Protein AF-A0A355EY47-F1 (afdb_monomer_lite)

Radius of gyration: 25.89 Å; chains: 1; bounding box: 64×62×63 Å

Sequence (181 aa):
MPGSGTAASWQACGACAAAAPARSVPSTRRSRIIRGFIAPPCPDHGGTGGAFPAGPRGLDRTEAHPVHPLSHGQAALWFLTRRAPESAAYHLVAAARVRCPDGGTLDATALRRTFQQLAARHGELRATFEATPDGTPVKRLHARLDPEFLELDAADWSEEEIRARLAAQAGRPFDLERGPL

Secondary structure (DSSP, 8-state):
-------------------PPPPP-------------PPPPPPP----------------------EEEPPHHHHHHHHHHHH-TT--TT----------GGG----HHHHHHHHHHHHHH-GGGGEEEEE-TTS-EEEEE-S--PPP------TT--HHHHHHHHHHHHTSPP-TTT---

Foldseek 3Di:
DDDDDDDDDPDPDDDDDDDDDDDDDDDDDDDDDDDDDDDDDDDDDDDDDDDDPDDDDDPPPPVQQDKAADDPVRVVVVVVCVVPVLFLPPFDDDDDDDDDPGPDDDPLVVVQVVQQVVCQVDQVLQWAWDADPVRGIIIGGDNGDRADDDDDDCVVPDPVRVVVVSVVVSSGGAPRHPDND

Structure (mmCIF, N/CA/C/O backbone):
data_AF-A0A355EY47-F1
#
_entry.id   AF-A0A355EY47-F1
#
loop_
_atom_site.group_PDB
_atom_site.id
_atom_site.type_symbol
_atom_site.label_atom_id
_atom_site.label_alt_id
_atom_site.label_comp_id
_atom_site.label_asym_id
_atom_site.label_entity_id
_atom_site.label_seq_id
_atom_site.pdbx_PDB_ins_code
_atom_site.Cartn_x
_atom_site.Cartn_y
_atom_site.Cartn_z
_atom_site.occupancy
_atom_site.B_iso_or_equiv
_atom_site.auth_seq_id
_atom_site.auth_comp_id
_atom_site.auth_asym_id
_atom_site.auth_atom_id
_atom_site.pdbx_PDB_model_num
ATOM 1 N N . MET A 1 1 ? -30.085 43.426 -16.382 1.00 36.47 1 MET A N 1
ATOM 2 C CA . MET A 1 1 ? -29.457 44.033 -15.186 1.00 36.47 1 MET A CA 1
ATOM 3 C C . MET A 1 1 ? -30.026 43.322 -13.969 1.00 36.47 1 MET A C 1
ATOM 5 O O . MET A 1 1 ? -31.251 43.276 -13.923 1.00 36.47 1 MET A O 1
ATOM 9 N N . PRO A 1 2 ? -29.246 42.805 -13.000 1.00 42.00 2 PRO A N 1
ATOM 10 C CA . PRO A 1 2 ? -27.805 42.489 -12.916 1.00 42.00 2 PRO A CA 1
ATOM 11 C C . PRO A 1 2 ? -27.605 40.941 -12.887 1.00 42.00 2 PRO A C 1
ATOM 13 O O . PRO A 1 2 ? -28.574 40.211 -13.026 1.00 42.00 2 PRO A O 1
ATOM 16 N N . GLY A 1 3 ? -26.436 40.314 -12.769 1.00 30.06 3 GLY A N 1
ATOM 17 C CA . GLY A 1 3 ? -25.061 40.760 -12.602 1.00 30.06 3 GLY A CA 1
ATOM 18 C C . GLY A 1 3 ? -24.123 39.608 -12.995 1.00 30.06 3 GLY A C 1
ATOM 19 O O . GLY A 1 3 ? -24.380 38.442 -12.708 1.00 30.06 3 GLY A O 1
ATOM 20 N N . SER A 1 4 ? -23.063 39.958 -13.711 1.00 36.47 4 SER A N 1
ATOM 21 C CA . SER A 1 4 ? -21.966 39.100 -14.149 1.00 36.47 4 SER A CA 1
ATOM 22 C C . SER A 1 4 ? -21.080 38.695 -12.967 1.00 36.47 4 SER A C 1
ATOM 24 O O . SER A 1 4 ? -20.421 39.549 -12.376 1.00 36.47 4 SER A O 1
ATOM 26 N N . GLY A 1 5 ? -21.042 37.400 -12.647 1.00 30.69 5 GLY A N 1
ATOM 27 C CA . GLY A 1 5 ? -20.056 36.803 -11.746 1.00 30.69 5 GLY A CA 1
ATOM 28 C C . GLY A 1 5 ? -18.819 36.372 -12.530 1.00 30.69 5 GLY A C 1
ATOM 29 O O . GLY A 1 5 ? -18.882 35.471 -13.361 1.00 30.69 5 GLY A O 1
ATOM 30 N N . THR A 1 6 ? -17.706 37.053 -12.290 1.00 34.88 6 THR A N 1
ATOM 31 C CA . THR A 1 6 ? -16.375 36.781 -12.840 1.00 34.88 6 THR A CA 1
ATOM 32 C C . THR A 1 6 ? -15.901 35.366 -12.508 1.00 34.88 6 THR A C 1
ATOM 34 O O . THR A 1 6 ? -15.798 35.001 -11.337 1.00 34.88 6 THR A O 1
ATOM 37 N N . ALA A 1 7 ? -15.566 34.590 -13.540 1.00 32.69 7 ALA A N 1
ATOM 38 C CA . ALA A 1 7 ? -14.846 33.332 -13.409 1.00 32.69 7 ALA A CA 1
ATOM 39 C C . ALA A 1 7 ? -13.443 33.604 -12.847 1.00 32.69 7 ALA A C 1
ATOM 41 O O . ALA A 1 7 ? -12.655 34.339 -13.444 1.00 32.69 7 ALA A O 1
ATOM 42 N N . ALA A 1 8 ? -13.139 33.017 -11.691 1.00 31.84 8 ALA A N 1
ATOM 43 C CA . ALA A 1 8 ? -11.800 33.021 -11.127 1.00 31.84 8 ALA A CA 1
ATOM 44 C C . ALA A 1 8 ? -10.898 32.122 -11.985 1.00 31.84 8 ALA A C 1
ATOM 46 O O . ALA A 1 8 ? -10.925 30.895 -11.894 1.00 31.84 8 ALA A O 1
ATOM 47 N N . SER A 1 9 ? -10.118 32.760 -12.851 1.00 28.20 9 SER A N 1
ATOM 48 C CA . SER A 1 9 ? -8.987 32.173 -13.554 1.00 28.20 9 SER A CA 1
ATOM 49 C C . SER A 1 9 ? -7.913 31.775 -12.540 1.00 28.20 9 SER A C 1
ATOM 51 O O . SER A 1 9 ? -7.223 32.636 -11.996 1.00 28.20 9 SER A O 1
ATOM 53 N N . TRP A 1 10 ? -7.741 30.479 -12.290 1.00 28.56 10 TRP A N 1
ATOM 54 C CA . TRP A 1 10 ? -6.568 29.979 -11.574 1.00 28.56 10 TRP A CA 1
ATOM 55 C C . TRP A 1 10 ? -5.400 29.888 -12.555 1.00 28.56 10 TRP A C 1
ATOM 57 O O . TRP A 1 10 ? -5.175 28.875 -13.213 1.00 28.56 10 TRP A O 1
ATOM 67 N N . GLN A 1 11 ? -4.686 31.006 -12.686 1.00 30.36 11 GLN A N 1
ATOM 68 C CA . GLN A 1 11 ? -3.359 31.045 -13.281 1.00 30.36 11 GLN A CA 1
ATOM 69 C C . GLN A 1 11 ? -2.426 30.149 -12.463 1.00 30.36 11 GLN A C 1
ATOM 71 O O . GLN A 1 11 ? -2.261 30.329 -11.256 1.00 30.36 11 GLN A O 1
ATOM 76 N N . ALA A 1 12 ? -1.821 29.178 -13.145 1.00 31.92 12 ALA A N 1
ATOM 77 C CA . ALA A 1 12 ? -0.741 28.365 -12.619 1.00 31.92 12 ALA A CA 1
ATOM 78 C C . ALA A 1 12 ? 0.410 29.283 -12.186 1.00 31.92 12 ALA A C 1
ATOM 80 O O . ALA A 1 12 ? 1.050 29.933 -13.014 1.00 31.92 12 ALA A O 1
ATOM 81 N N . CYS A 1 13 ? 0.659 29.350 -10.879 1.00 27.25 13 CYS A N 1
ATOM 82 C CA . CYS A 1 13 ? 1.824 30.033 -10.345 1.00 27.25 13 CYS A CA 1
ATOM 83 C C . CYS A 1 13 ? 3.044 29.143 -10.604 1.00 27.25 13 CYS A C 1
ATOM 85 O O . CYS A 1 13 ? 3.208 28.086 -9.993 1.00 27.25 13 CYS A O 1
ATOM 87 N N . GLY A 1 14 ? 3.854 29.542 -11.583 1.00 35.09 14 GLY A N 1
ATOM 88 C CA . GLY A 1 14 ? 5.120 28.905 -11.899 1.00 35.09 14 GLY A CA 1
ATOM 89 C C . GLY A 1 14 ? 6.174 29.235 -10.850 1.00 35.09 14 GLY A C 1
ATOM 90 O O . GLY A 1 14 ? 6.449 30.403 -10.612 1.00 35.09 14 GLY A O 1
ATOM 91 N N . ALA A 1 15 ? 6.785 28.204 -10.270 1.00 30.52 15 ALA A N 1
ATOM 92 C CA . ALA A 1 15 ? 8.146 28.238 -9.737 1.00 30.52 15 ALA A CA 1
ATOM 93 C C . ALA A 1 15 ? 8.540 26.837 -9.254 1.00 30.52 15 ALA A C 1
ATOM 95 O O . ALA A 1 15 ? 8.252 26.471 -8.122 1.00 30.52 15 ALA A O 1
ATOM 96 N N . CYS A 1 16 ? 9.168 26.054 -10.134 1.00 27.55 16 CYS A N 1
ATOM 97 C CA . CYS A 1 16 ? 10.269 25.132 -9.809 1.00 27.55 16 CYS A CA 1
ATOM 98 C C . CYS A 1 16 ? 10.693 24.395 -11.087 1.00 27.55 16 CYS A C 1
ATOM 100 O O . CYS A 1 16 ? 10.487 23.196 -11.248 1.00 27.55 16 CYS A O 1
ATOM 102 N N . ALA A 1 17 ? 11.268 25.136 -12.033 1.00 30.53 17 ALA A N 1
ATOM 103 C CA . ALA A 1 17 ? 11.954 24.559 -13.182 1.00 30.53 17 ALA A CA 1
ATOM 104 C C . ALA A 1 17 ? 13.236 25.356 -13.438 1.00 30.53 17 ALA A C 1
ATOM 106 O O . ALA A 1 17 ? 13.240 26.348 -14.158 1.00 30.53 17 ALA A O 1
ATOM 107 N N . ALA A 1 18 ? 14.327 24.919 -12.816 1.00 28.92 18 ALA A N 1
ATOM 108 C CA . ALA A 1 18 ? 15.678 25.277 -13.223 1.00 28.92 18 ALA A CA 1
ATOM 109 C C . ALA A 1 18 ? 16.564 24.038 -13.047 1.00 28.92 18 ALA A C 1
ATOM 111 O O . ALA A 1 18 ? 17.120 23.796 -11.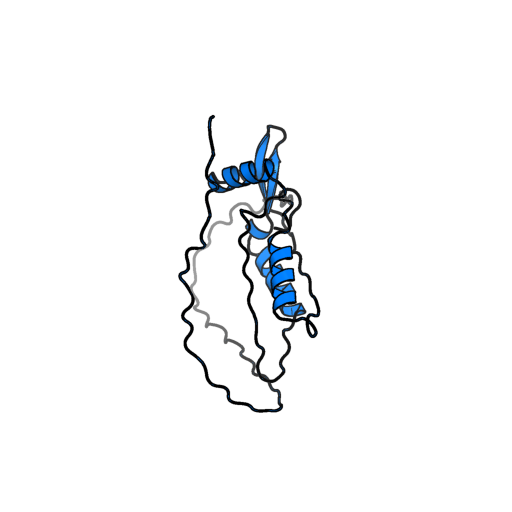979 1.00 28.92 18 ALA A O 1
ATOM 112 N N . ALA A 1 19 ? 16.646 23.222 -14.099 1.00 29.27 19 ALA A N 1
ATOM 113 C CA . ALA A 1 19 ? 17.638 22.164 -14.236 1.00 29.27 19 ALA A CA 1
ATOM 114 C C . ALA A 1 19 ? 18.706 22.640 -15.231 1.00 29.27 19 ALA A C 1
ATOM 116 O O . ALA A 1 19 ? 18.391 22.976 -16.372 1.00 29.27 19 ALA A O 1
ATOM 117 N N . ALA A 1 20 ? 19.961 22.699 -14.784 1.00 29.33 20 ALA A N 1
ATOM 118 C CA . ALA A 1 20 ? 21.124 22.936 -15.638 1.00 29.33 20 ALA A CA 1
ATOM 119 C C . ALA A 1 20 ? 21.512 21.647 -16.404 1.00 29.33 20 ALA A C 1
ATOM 121 O O . ALA A 1 20 ? 21.208 20.547 -15.934 1.00 29.33 20 ALA A O 1
ATOM 122 N N . PRO A 1 21 ? 22.168 21.741 -17.579 1.00 32.38 21 PRO A N 1
ATOM 123 C CA . PRO A 1 21 ? 22.224 20.638 -18.534 1.00 32.38 21 PRO A CA 1
ATOM 124 C C . PRO A 1 21 ? 23.402 19.688 -18.275 1.00 32.38 21 PRO A C 1
ATOM 126 O O . PRO A 1 21 ? 24.547 20.119 -18.141 1.00 32.38 21 PRO A O 1
ATOM 129 N N . ALA A 1 22 ? 23.139 18.380 -18.296 1.00 29.75 22 ALA A N 1
ATOM 130 C CA . ALA A 1 22 ? 24.179 17.355 -18.316 1.00 29.75 22 ALA A CA 1
ATOM 131 C C . ALA A 1 22 ? 24.388 16.837 -19.747 1.00 29.75 22 ALA A C 1
ATOM 133 O O . ALA A 1 22 ? 23.460 16.374 -20.411 1.00 29.75 22 ALA A O 1
ATOM 134 N N . ARG A 1 23 ? 25.635 16.964 -20.207 1.00 28.28 23 ARG A N 1
ATOM 135 C CA . ARG A 1 23 ? 26.153 16.547 -21.515 1.00 28.28 23 ARG A CA 1
ATOM 136 C C . ARG A 1 23 ? 26.029 15.036 -21.736 1.00 28.28 23 ARG A C 1
ATOM 138 O O . ARG A 1 23 ? 26.147 14.245 -20.806 1.00 28.28 23 ARG A O 1
ATOM 145 N N . SER A 1 24 ? 25.866 14.662 -23.000 1.00 37.31 24 SER A N 1
ATOM 146 C CA . SER A 1 24 ? 25.911 13.295 -23.512 1.00 37.31 24 SER A CA 1
ATOM 147 C C . SER A 1 24 ? 27.342 12.748 -23.573 1.00 37.31 24 SER A C 1
ATOM 149 O O . SER A 1 24 ? 28.249 13.445 -24.021 1.00 37.31 24 SER A O 1
ATOM 151 N N . VAL A 1 25 ? 27.528 11.473 -23.208 1.00 32.97 25 VAL A N 1
ATOM 152 C CA . VAL A 1 25 ? 28.649 10.631 -23.669 1.00 32.97 25 VAL A CA 1
ATOM 153 C C . VAL A 1 25 ? 28.141 9.188 -23.844 1.00 32.97 25 VAL A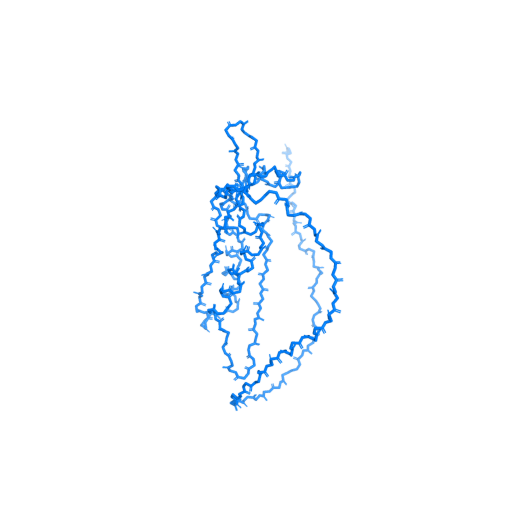 C 1
ATOM 155 O O . VAL A 1 25 ? 27.460 8.686 -22.948 1.00 32.97 25 VAL A O 1
ATOM 158 N N . PRO A 1 26 ? 28.431 8.515 -24.975 1.00 38.09 26 PRO A N 1
ATOM 159 C CA . PRO A 1 26 ? 28.019 7.139 -25.236 1.00 38.09 26 PRO A CA 1
ATOM 160 C C . PRO A 1 26 ? 29.121 6.131 -24.860 1.00 38.09 26 PRO A C 1
ATOM 162 O O . PRO A 1 26 ? 30.305 6.444 -24.942 1.00 38.09 26 PRO A O 1
ATOM 165 N N . SER A 1 27 ? 28.746 4.902 -24.501 1.00 32.88 27 SER A N 1
ATOM 166 C CA . SER A 1 27 ? 29.353 3.636 -24.977 1.00 32.88 27 SER A CA 1
ATOM 167 C C . SER A 1 27 ? 28.866 2.465 -24.108 1.00 32.88 27 SER A C 1
ATOM 169 O O . SER A 1 27 ? 28.788 2.567 -22.893 1.00 32.88 27 SER A O 1
ATOM 171 N N . THR A 1 28 ? 28.188 1.474 -24.685 1.00 30.95 28 THR A N 1
ATOM 172 C CA . THR A 1 28 ? 28.695 0.207 -25.254 1.00 30.95 28 THR A CA 1
ATOM 173 C C . THR A 1 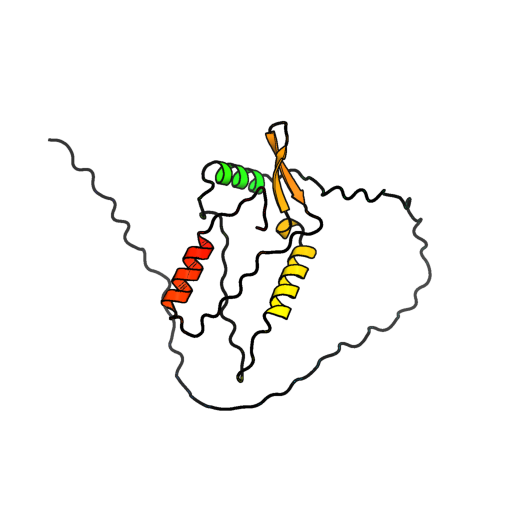28 ? 29.343 -0.766 -24.250 1.00 30.95 28 THR A C 1
ATOM 175 O O . THR A 1 28 ? 30.505 -0.636 -23.898 1.00 30.95 28 THR A O 1
ATOM 178 N N . ARG A 1 29 ? 28.614 -1.874 -24.026 1.00 39.19 29 ARG A N 1
ATOM 179 C CA . ARG A 1 29 ? 29.086 -3.279 -24.007 1.00 39.19 29 ARG A CA 1
ATOM 180 C C . ARG A 1 29 ? 29.670 -3.884 -22.711 1.00 39.19 29 ARG A C 1
ATOM 182 O O . ARG A 1 29 ? 30.811 -3.652 -22.357 1.00 39.19 29 ARG A O 1
ATOM 189 N N . ARG A 1 30 ? 28.901 -4.871 -22.214 1.00 37.19 30 ARG A N 1
ATOM 190 C CA . ARG A 1 30 ? 29.261 -6.192 -21.634 1.00 37.19 30 ARG A CA 1
ATOM 191 C C . ARG A 1 30 ? 30.378 -6.228 -20.572 1.00 37.19 30 ARG A C 1
ATOM 193 O O . ARG A 1 30 ? 31.548 -6.196 -20.934 1.00 37.19 30 ARG A O 1
ATOM 200 N N . SER A 1 31 ? 30.037 -6.615 -19.336 1.00 28.73 31 SER A N 1
ATOM 201 C CA . SER A 1 31 ? 30.233 -7.978 -18.766 1.00 28.73 31 SER A CA 1
ATOM 202 C C . SER A 1 31 ? 30.084 -7.987 -17.230 1.00 28.73 31 SER A C 1
ATOM 204 O O . SER A 1 31 ? 30.601 -7.112 -16.552 1.00 28.73 31 SER A O 1
ATOM 206 N N . ARG A 1 32 ? 29.427 -9.039 -16.710 1.00 36.25 32 ARG A N 1
ATOM 207 C CA . ARG A 1 32 ? 29.363 -9.530 -15.304 1.00 36.25 32 ARG A CA 1
ATOM 208 C C . ARG A 1 32 ? 30.760 -9.529 -14.613 1.00 36.25 32 ARG A C 1
ATOM 210 O O . ARG A 1 32 ? 31.742 -9.727 -15.316 1.00 36.25 32 ARG A O 1
ATOM 217 N N . ILE A 1 33 ? 30.956 -9.393 -13.285 1.00 38.53 33 ILE A N 1
ATOM 218 C CA . ILE A 1 33 ? 30.708 -10.374 -12.189 1.00 38.53 33 ILE A CA 1
ATOM 219 C C . ILE A 1 33 ? 30.872 -9.722 -10.777 1.00 38.53 33 ILE A C 1
ATOM 221 O O . ILE A 1 33 ? 31.781 -8.939 -10.531 1.00 38.53 33 ILE A O 1
ATOM 225 N N . ILE A 1 34 ? 29.987 -10.167 -9.875 1.00 39.25 34 ILE A N 1
ATOM 226 C CA . ILE A 1 34 ? 29.898 -10.300 -8.394 1.00 39.25 34 ILE A CA 1
ATOM 227 C C . ILE A 1 34 ? 31.148 -10.089 -7.490 1.00 39.25 34 ILE A C 1
ATOM 229 O O . ILE A 1 34 ? 32.169 -10.752 -7.644 1.00 39.25 34 ILE A O 1
ATOM 233 N N . ARG A 1 35 ? 30.940 -9.355 -6.379 1.00 29.03 35 ARG A N 1
ATOM 234 C CA . ARG A 1 35 ? 31.432 -9.624 -4.996 1.00 29.03 35 ARG A CA 1
ATOM 235 C C . ARG A 1 35 ? 30.334 -9.106 -4.041 1.00 29.03 35 ARG A C 1
ATOM 237 O O . ARG A 1 35 ? 29.874 -7.994 -4.236 1.00 29.03 35 ARG A O 1
ATOM 244 N N . GLY A 1 36 ? 29.767 -9.824 -3.071 1.00 32.19 36 GLY A N 1
ATOM 245 C CA . GLY A 1 36 ? 30.332 -10.836 -2.188 1.00 32.19 36 GLY A CA 1
ATOM 246 C C . GLY A 1 36 ? 30.935 -10.153 -0.960 1.00 32.19 36 GLY A C 1
ATOM 247 O O . GLY A 1 36 ? 32.153 -10.032 -0.898 1.00 32.19 36 GLY A O 1
ATOM 248 N N . PHE A 1 37 ? 30.110 -9.673 -0.019 1.00 31.06 37 PHE A N 1
ATOM 249 C CA . PHE A 1 37 ? 30.603 -9.195 1.278 1.00 31.06 37 PHE A CA 1
ATOM 250 C C . PHE A 1 37 ? 29.870 -9.898 2.422 1.00 31.06 37 PHE A C 1
ATOM 252 O O . PHE A 1 37 ? 28.684 -9.680 2.661 1.00 31.06 37 PHE A O 1
ATOM 259 N N . ILE A 1 38 ? 30.612 -10.780 3.088 1.00 34.34 38 ILE A N 1
ATOM 2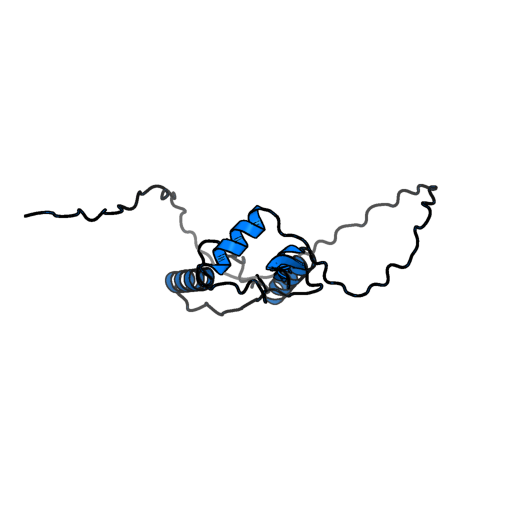60 C CA . ILE A 1 38 ? 30.272 -11.423 4.355 1.00 34.34 38 ILE A CA 1
ATOM 261 C C . ILE A 1 38 ? 30.858 -10.530 5.452 1.00 34.34 38 ILE A C 1
ATOM 263 O O . ILE A 1 38 ? 32.050 -10.226 5.418 1.00 34.34 38 ILE A O 1
ATOM 267 N N . ALA A 1 39 ? 30.036 -10.104 6.409 1.00 35.03 39 ALA A N 1
ATOM 268 C CA . ALA A 1 39 ? 30.507 -9.418 7.610 1.00 35.03 39 ALA A CA 1
ATOM 269 C C . ALA A 1 39 ? 31.058 -10.440 8.633 1.00 35.03 39 ALA A C 1
ATOM 271 O O . ALA A 1 39 ? 30.487 -11.527 8.754 1.00 35.03 39 ALA A O 1
ATOM 272 N N . PRO A 1 40 ? 32.142 -10.126 9.368 1.00 48.88 40 PRO A N 1
ATOM 273 C CA . PRO A 1 40 ? 32.697 -11.017 10.388 1.00 48.88 40 PRO A CA 1
ATOM 274 C C . PRO A 1 40 ? 31.856 -11.016 11.683 1.00 48.88 40 PRO A C 1
ATOM 276 O O . PRO A 1 40 ? 31.198 -10.014 11.977 1.00 48.88 40 PRO A O 1
ATOM 279 N N . PRO A 1 41 ? 31.882 -12.100 12.486 1.00 47.38 41 PRO A N 1
ATOM 280 C CA . PRO A 1 41 ? 31.266 -12.117 13.810 1.00 47.38 41 PRO A CA 1
ATOM 281 C C . PRO A 1 41 ? 32.080 -11.301 14.829 1.00 47.38 41 PRO A C 1
ATOM 283 O O . PRO A 1 41 ? 33.312 -11.288 14.805 1.00 47.38 41 PRO A O 1
ATOM 286 N N . CYS A 1 42 ? 31.361 -10.621 15.724 1.00 35.12 42 CYS A N 1
ATOM 287 C CA . CYS A 1 42 ? 31.910 -9.849 16.840 1.00 35.12 42 CYS A CA 1
ATOM 288 C C . CYS A 1 42 ? 32.495 -10.792 17.919 1.00 35.12 42 CYS A C 1
ATOM 290 O O . CYS A 1 42 ? 31.931 -11.872 18.109 1.00 35.12 42 CYS A O 1
ATOM 292 N N . PRO A 1 43 ? 33.573 -10.426 18.640 1.00 41.94 43 PRO A N 1
ATOM 293 C CA . PRO A 1 43 ? 34.141 -11.274 19.685 1.00 41.94 43 PRO A CA 1
ATOM 294 C C . PRO A 1 43 ? 33.278 -11.304 20.953 1.00 41.94 43 PRO A C 1
ATOM 296 O O . PRO A 1 43 ? 32.765 -10.275 21.396 1.00 41.94 43 PRO A O 1
ATOM 299 N N . ASP A 1 44 ? 33.193 -12.490 21.559 1.00 38.56 44 ASP A N 1
ATOM 300 C CA . ASP A 1 44 ? 32.613 -12.729 22.879 1.00 38.56 44 ASP A CA 1
ATOM 301 C C . ASP A 1 44 ? 33.385 -11.978 23.973 1.00 38.56 44 ASP A C 1
ATOM 303 O O . ASP A 1 44 ? 34.583 -12.190 24.183 1.00 38.56 44 ASP A O 1
ATOM 307 N N . HIS A 1 45 ? 32.671 -11.158 24.744 1.00 43.22 45 HIS A N 1
ATOM 308 C CA . HIS A 1 45 ? 33.125 -10.724 26.058 1.00 43.22 45 HIS A CA 1
ATOM 309 C C . HIS A 1 45 ? 32.389 -11.534 27.122 1.00 43.22 45 HIS A C 1
ATOM 311 O O . HIS A 1 45 ? 31.204 -11.335 27.383 1.00 43.22 45 HIS A O 1
ATOM 317 N N . GLY A 1 46 ? 33.124 -12.469 27.728 1.00 42.25 46 GLY A N 1
ATOM 318 C CA . GLY A 1 46 ? 32.691 -13.198 28.909 1.00 42.25 46 GLY A CA 1
ATOM 319 C C . GLY A 1 46 ? 32.435 -12.241 30.073 1.00 42.25 46 GLY A C 1
ATOM 320 O O . GLY A 1 46 ? 33.324 -11.505 30.494 1.00 42.25 46 GLY A O 1
ATOM 321 N N . GLY A 1 47 ? 31.213 -12.279 30.595 1.00 35.53 47 GLY A N 1
ATOM 322 C CA . GLY A 1 47 ? 30.792 -11.552 31.786 1.00 35.53 47 GLY A CA 1
ATOM 323 C C . GLY A 1 47 ? 29.703 -12.336 32.506 1.00 35.53 47 GLY A C 1
ATOM 324 O O . GLY A 1 47 ? 28.557 -12.388 32.072 1.00 35.53 47 GLY A O 1
ATOM 325 N N . THR A 1 48 ? 30.086 -12.993 33.593 1.00 39.09 48 THR A N 1
ATOM 326 C CA . THR A 1 48 ? 29.216 -13.703 34.532 1.00 39.09 48 THR A CA 1
ATOM 327 C C . THR A 1 48 ? 28.312 -12.752 35.319 1.00 39.09 48 THR A C 1
ATOM 329 O O . THR A 1 48 ? 28.802 -11.774 35.874 1.00 39.09 48 THR A O 1
ATOM 332 N N . GLY A 1 49 ? 27.047 -13.146 35.510 1.00 33.53 49 GLY A N 1
ATOM 333 C CA . GLY A 1 49 ? 26.287 -12.833 36.728 1.00 33.53 49 GLY A CA 1
ATOM 334 C C . GLY A 1 49 ? 25.120 -11.859 36.574 1.00 33.53 49 GLY A C 1
ATOM 335 O O . GLY A 1 49 ? 25.305 -10.650 36.526 1.00 33.53 49 GLY A O 1
ATOM 336 N N . GLY A 1 50 ? 23.899 -12.400 36.610 1.00 30.86 50 GLY A N 1
ATOM 337 C CA . GLY A 1 50 ? 22.670 -11.621 36.760 1.00 30.86 50 GLY A CA 1
ATOM 338 C C . GLY A 1 50 ? 21.429 -12.415 36.366 1.00 30.86 50 GLY A C 1
ATOM 339 O O . GLY A 1 50 ? 20.867 -12.193 35.298 1.00 30.86 50 GLY A O 1
ATOM 340 N N . ALA A 1 51 ? 21.014 -13.368 37.203 1.00 40.38 51 ALA A N 1
ATOM 341 C CA . ALA A 1 51 ? 19.755 -14.083 37.022 1.00 40.38 51 ALA A CA 1
ATOM 342 C C . ALA A 1 51 ? 18.578 -13.110 37.211 1.00 40.38 51 ALA A C 1
ATOM 344 O O . ALA A 1 51 ? 18.189 -12.802 38.336 1.00 40.38 51 ALA A O 1
ATOM 345 N N . PHE A 1 52 ? 18.015 -12.618 36.107 1.00 39.62 52 PHE A N 1
ATOM 346 C CA . PHE A 1 52 ? 16.702 -11.981 36.123 1.00 39.62 52 PHE A CA 1
ATOM 347 C C . PHE A 1 52 ? 15.651 -13.047 36.464 1.00 39.62 52 PHE A C 1
ATOM 349 O O . PHE A 1 52 ? 15.629 -14.093 35.805 1.00 39.62 52 PHE A O 1
ATOM 356 N N . PRO A 1 53 ? 14.777 -12.834 37.466 1.00 45.44 53 PRO A N 1
ATOM 357 C CA . PRO A 1 53 ? 13.703 -13.773 37.739 1.00 45.44 53 PRO A CA 1
ATOM 358 C C . PRO A 1 53 ? 12.797 -13.848 36.508 1.00 45.44 53 PRO A C 1
ATOM 360 O O . PRO A 1 53 ? 12.262 -12.843 36.038 1.00 45.44 53 PRO A O 1
ATOM 363 N N . ALA A 1 54 ? 12.661 -15.057 35.965 1.00 48.53 54 ALA A N 1
ATOM 364 C CA . ALA A 1 54 ? 11.755 -15.336 34.868 1.00 48.53 54 ALA A CA 1
ATOM 365 C C . ALA A 1 54 ? 10.319 -15.059 35.337 1.00 48.53 54 ALA A C 1
ATOM 367 O O . ALA A 1 54 ? 9.770 -15.806 36.146 1.00 48.53 54 ALA A O 1
ATOM 368 N N . GLY A 1 55 ? 9.726 -13.975 34.831 1.00 47.84 55 GLY A N 1
ATOM 369 C CA . GLY A 1 55 ? 8.291 -13.730 34.945 1.00 47.84 55 GLY A CA 1
ATOM 370 C C . GLY A 1 55 ? 7.491 -14.888 34.332 1.00 47.84 55 GLY A C 1
ATOM 371 O O . GLY A 1 55 ? 8.034 -15.645 33.517 1.00 47.84 55 GLY A O 1
ATOM 372 N N . PRO A 1 56 ? 6.221 -15.066 34.732 1.00 46.09 56 PRO A N 1
ATOM 373 C CA . PRO A 1 56 ? 5.433 -16.236 34.367 1.00 46.09 56 PRO A CA 1
ATOM 374 C C . PRO A 1 56 ? 5.407 -16.434 32.847 1.00 46.09 56 PRO A C 1
ATOM 376 O O . PRO A 1 56 ? 4.908 -15.603 32.088 1.00 46.09 56 PRO A O 1
ATOM 379 N N . ARG A 1 57 ? 5.972 -17.565 32.406 1.00 50.84 57 ARG A N 1
ATOM 380 C CA . ARG A 1 57 ? 5.825 -18.070 31.041 1.00 50.84 57 ARG A CA 1
ATOM 381 C C . ARG A 1 57 ? 4.414 -18.618 30.915 1.00 50.84 57 ARG A C 1
ATOM 383 O O . ARG A 1 57 ? 4.111 -19.666 31.474 1.00 50.84 57 ARG A O 1
ATOM 390 N N . GLY A 1 58 ? 3.574 -17.898 30.188 1.00 47.09 58 GLY A N 1
ATOM 391 C CA . GLY A 1 58 ? 2.214 -18.335 29.914 1.00 47.09 58 GLY A CA 1
ATOM 392 C C . GLY A 1 58 ? 1.287 -17.166 29.649 1.00 47.09 58 GLY A C 1
ATOM 393 O O . GLY A 1 58 ? 0.310 -16.992 30.362 1.00 47.09 58 GLY A O 1
ATOM 394 N N . LEU A 1 59 ? 1.583 -16.361 28.628 1.00 48.19 59 LEU A N 1
ATOM 395 C CA . LEU A 1 59 ? 0.484 -15.768 27.880 1.00 48.19 59 LEU A CA 1
ATOM 396 C C . LEU A 1 59 ? 0.123 -16.810 26.839 1.00 48.19 59 LEU A C 1
ATOM 398 O O . LEU A 1 59 ? 0.885 -17.043 25.898 1.00 48.19 59 LEU A O 1
ATOM 402 N N . ASP A 1 60 ? -0.989 -17.488 27.096 1.00 39.97 60 ASP A N 1
ATOM 403 C CA . ASP A 1 60 ? -1.756 -18.184 26.080 1.00 39.97 60 ASP A CA 1
ATOM 404 C C . ASP A 1 60 ? -1.780 -17.294 24.831 1.00 39.97 60 ASP A C 1
ATOM 406 O O . ASP A 1 60 ? -2.363 -16.207 24.824 1.00 39.97 60 ASP A O 1
ATOM 410 N N . ARG A 1 61 ? -1.021 -17.696 23.807 1.00 44.91 61 ARG A N 1
ATOM 411 C CA . ARG A 1 61 ? -0.944 -16.983 22.536 1.00 44.91 61 ARG A CA 1
ATOM 412 C C . ARG A 1 61 ? -2.184 -17.371 21.739 1.00 44.91 61 ARG A C 1
ATOM 414 O O . ARG A 1 61 ? -2.087 -17.950 20.665 1.00 44.91 61 ARG A O 1
ATOM 421 N N . THR A 1 62 ? -3.354 -17.039 22.275 1.00 42.12 62 THR A N 1
ATOM 422 C CA . THR A 1 62 ? -4.518 -16.810 21.434 1.00 42.12 62 THR A CA 1
ATOM 423 C C . THR A 1 62 ? -4.109 -15.674 20.505 1.00 42.12 62 THR A C 1
ATOM 425 O O . THR A 1 62 ? -3.678 -14.621 20.980 1.00 42.12 62 THR A O 1
ATOM 428 N N . GLU A 1 63 ? -4.129 -15.907 19.194 1.00 48.22 63 GLU A N 1
ATOM 429 C CA . GLU A 1 63 ? -3.778 -14.925 18.163 1.00 48.22 63 GLU A CA 1
ATOM 430 C C . GLU A 1 63 ? -4.804 -13.780 18.142 1.00 48.22 63 GLU A C 1
ATOM 432 O O . GLU A 1 63 ? -5.586 -13.605 17.214 1.00 48.22 63 GLU A O 1
ATOM 437 N N . ALA A 1 64 ? -4.842 -12.990 19.210 1.00 53.88 64 ALA A N 1
ATOM 438 C CA . ALA A 1 64 ? -5.599 -11.764 19.272 1.00 53.88 64 ALA A CA 1
ATOM 439 C C . ALA A 1 64 ? -4.822 -10.731 18.457 1.00 53.88 64 ALA A C 1
ATOM 441 O O . ALA A 1 64 ? -3.826 -10.176 18.922 1.00 53.88 64 ALA A O 1
ATOM 442 N N . HIS A 1 65 ? -5.258 -10.499 17.218 1.00 63.59 65 HIS A N 1
ATOM 443 C CA . HIS A 1 65 ? -4.892 -9.302 16.466 1.00 63.59 65 HIS A CA 1
ATOM 444 C C . HIS A 1 65 ? -5.164 -8.093 17.356 1.00 63.59 65 HIS A C 1
ATOM 446 O O . HIS A 1 65 ? -6.334 -7.844 17.670 1.00 63.59 65 HIS A O 1
ATOM 452 N N . PRO A 1 66 ? -4.130 -7.382 17.832 1.00 84.75 66 PRO A N 1
ATOM 453 C CA . PRO A 1 66 ? -4.353 -6.389 18.853 1.00 84.75 66 PRO A CA 1
ATOM 454 C C . PRO A 1 66 ? -5.130 -5.232 18.219 1.00 84.75 66 PRO A C 1
ATOM 456 O O . PRO A 1 66 ? -4.749 -4.669 17.187 1.00 84.75 66 PRO A O 1
ATOM 459 N N . VAL A 1 67 ? -6.296 -4.970 18.805 1.00 90.62 67 VAL A N 1
ATOM 460 C CA . VAL A 1 67 ? -7.184 -3.869 18.444 1.00 90.62 67 VAL A CA 1
ATOM 461 C C . VAL A 1 67 ? -6.774 -2.675 19.292 1.00 90.62 67 VAL A C 1
ATOM 463 O O . VAL A 1 67 ? -6.674 -2.776 20.515 1.00 90.62 67 VAL A O 1
ATOM 466 N N . HIS A 1 68 ? -6.513 -1.549 18.640 1.00 92.75 68 HIS A N 1
ATOM 467 C CA . HIS A 1 68 ? -6.018 -0.335 19.273 1.00 92.75 68 HIS A CA 1
ATOM 468 C C . HIS A 1 68 ? -6.920 0.857 18.943 1.00 92.75 68 HIS A C 1
ATOM 470 O O . HIS A 1 68 ? -7.432 0.939 17.824 1.00 92.75 68 HIS A O 1
ATOM 476 N N . PRO A 1 69 ? -7.080 1.821 19.863 1.00 94.06 69 PRO A N 1
ATOM 477 C CA . PRO A 1 69 ? -7.717 3.088 19.530 1.00 94.06 69 PRO A CA 1
ATOM 478 C C . PRO A 1 69 ? -6.890 3.846 18.480 1.00 94.06 69 PRO A C 1
ATOM 480 O O . PRO A 1 69 ? -5.657 3.764 18.465 1.00 94.06 69 PRO A O 1
ATOM 483 N N . LEU A 1 70 ? -7.559 4.599 17.603 1.00 94.69 70 LEU A N 1
ATOM 484 C CA . LEU A 1 70 ? -6.875 5.477 16.650 1.00 94.69 70 LEU A CA 1
ATOM 485 C C . LEU A 1 70 ? -6.250 6.661 17.391 1.00 94.69 70 LEU A C 1
ATOM 487 O O . LEU A 1 70 ? -6.815 7.194 18.347 1.00 94.69 70 LEU A O 1
ATOM 491 N N . SER A 1 71 ? -5.104 7.133 16.899 1.00 93.94 71 SER A N 1
ATOM 492 C CA . SER A 1 71 ? -4.635 8.467 17.273 1.00 93.94 71 SER A CA 1
ATOM 493 C C . SER A 1 71 ? -5.610 9.537 16.765 1.00 93.94 71 SER A C 1
ATOM 495 O O . SER A 1 71 ? -6.342 9.312 15.802 1.00 93.94 71 SER A O 1
ATOM 497 N N . HIS A 1 72 ? -5.589 10.734 17.356 1.00 93.62 72 HIS A N 1
ATOM 498 C CA . HIS A 1 72 ? -6.452 11.843 16.923 1.00 93.62 72 HIS A CA 1
ATOM 499 C C . HIS A 1 72 ? -6.334 12.137 15.416 1.00 93.62 72 HIS A C 1
ATOM 501 O O . HIS A 1 72 ? -7.342 12.325 14.740 1.00 93.62 72 HIS A O 1
ATOM 507 N N . GLY A 1 73 ? -5.111 12.117 14.873 1.00 93.88 73 GLY A N 1
ATOM 508 C CA . GLY A 1 73 ? -4.876 12.308 13.439 1.00 93.88 73 GLY A CA 1
ATOM 509 C C . GLY A 1 73 ? -5.411 11.153 12.589 1.00 93.88 73 GLY A C 1
ATOM 510 O O . GLY A 1 73 ? -6.027 11.392 11.554 1.00 93.88 73 GLY A O 1
ATOM 511 N N . GLN A 1 74 ? -5.241 9.908 13.049 1.00 94.56 74 GLN A N 1
ATOM 512 C CA . GLN A 1 74 ? -5.803 8.737 12.370 1.00 94.56 74 GLN A CA 1
ATOM 513 C C . GLN A 1 74 ? -7.336 8.786 12.363 1.00 94.56 74 GLN A C 1
ATOM 515 O O . GLN A 1 74 ? -7.938 8.538 11.324 1.00 94.56 74 GLN A O 1
ATOM 520 N N . ALA A 1 75 ? -7.971 9.149 13.481 1.00 93.94 75 ALA A N 1
ATOM 521 C CA . ALA A 1 75 ? -9.426 9.257 13.584 1.00 93.94 75 ALA A CA 1
ATOM 522 C C . ALA A 1 75 ? -9.989 10.357 12.670 1.00 93.94 75 ALA A C 1
ATOM 524 O O . ALA A 1 75 ? -11.001 10.143 12.003 1.00 93.94 75 ALA A O 1
ATOM 525 N N . ALA A 1 76 ? -9.311 11.508 12.588 1.00 93.56 76 ALA A N 1
ATOM 526 C CA . ALA A 1 76 ? -9.687 12.583 11.675 1.00 93.56 76 ALA A CA 1
ATOM 527 C C . ALA A 1 76 ? -9.610 12.136 10.206 1.00 93.56 76 ALA A C 1
ATOM 529 O O . ALA A 1 76 ? -10.559 12.343 9.452 1.00 93.56 76 ALA A O 1
ATOM 530 N N . LEU A 1 77 ? -8.515 11.478 9.809 1.00 93.00 77 LEU A N 1
ATOM 531 C CA . LEU A 1 77 ? -8.365 10.941 8.455 1.00 93.00 77 LEU A CA 1
ATOM 532 C C . LEU A 1 77 ? -9.406 9.857 8.152 1.00 93.00 77 LEU A C 1
ATOM 534 O O . LEU A 1 77 ? -10.043 9.921 7.108 1.00 93.00 77 LEU A O 1
ATOM 538 N N . TRP A 1 78 ? -9.649 8.923 9.074 1.00 92.31 78 TRP A N 1
ATOM 539 C CA . TRP A 1 78 ? -10.661 7.873 8.915 1.00 92.31 78 TRP A CA 1
ATOM 540 C C . TRP A 1 78 ? -12.079 8.439 8.751 1.00 92.31 78 TRP A C 1
ATOM 542 O O . TRP A 1 78 ? -12.859 7.978 7.920 1.00 92.31 78 TRP A O 1
ATOM 552 N N . PHE A 1 79 ? -12.419 9.492 9.496 1.00 91.69 79 PHE A N 1
ATOM 553 C CA . PHE A 1 79 ? -13.689 10.190 9.315 1.00 91.69 79 PHE A CA 1
ATOM 554 C C . PHE A 1 79 ? -13.804 10.835 7.923 1.00 91.69 79 PHE A C 1
ATOM 556 O O . PHE A 1 79 ? -14.864 10.772 7.296 1.00 91.69 79 PHE A O 1
ATOM 563 N N . LEU A 1 80 ? -12.721 11.444 7.430 1.00 91.44 80 LEU A N 1
ATOM 564 C CA . LEU A 1 80 ? -12.685 12.083 6.113 1.00 91.44 80 LEU A CA 1
ATOM 565 C C . LEU A 1 80 ? -12.802 11.057 4.980 1.00 91.44 80 LEU A C 1
ATOM 567 O O . LEU A 1 80 ? -13.584 11.275 4.053 1.00 91.44 80 LEU A O 1
ATOM 571 N N . THR A 1 81 ? -12.108 9.919 5.072 1.00 89.81 81 THR A N 1
ATOM 572 C CA . THR A 1 81 ? -12.200 8.856 4.059 1.00 89.81 81 THR A CA 1
ATOM 573 C C . THR A 1 81 ? -13.592 8.230 4.015 1.00 89.81 81 THR A C 1
ATOM 575 O O . THR A 1 81 ? -14.118 8.001 2.934 1.00 89.81 81 THR A O 1
ATOM 578 N N . ARG A 1 82 ? -14.271 8.065 5.158 1.00 89.81 82 ARG A N 1
ATOM 579 C CA . ARG A 1 82 ? -15.671 7.595 5.205 1.00 89.81 82 ARG A CA 1
ATOM 580 C C . ARG A 1 82 ? -16.660 8.545 4.518 1.00 89.81 82 ARG A C 1
ATOM 582 O O . ARG A 1 82 ? -17.710 8.102 4.064 1.00 89.81 82 ARG A O 1
ATOM 589 N N . ARG A 1 83 ? -16.359 9.848 4.450 1.00 91.56 83 ARG A N 1
ATOM 590 C CA . ARG A 1 83 ? -17.201 10.844 3.759 1.00 91.56 83 ARG A CA 1
ATOM 591 C C . ARG A 1 83 ? -16.947 10.920 2.258 1.00 91.56 83 ARG A C 1
ATOM 593 O O . ARG A 1 83 ? -17.847 11.314 1.522 1.00 91.56 83 ARG A O 1
ATOM 600 N N . ALA A 1 84 ? -15.742 10.578 1.821 1.00 89.62 84 ALA A N 1
ATOM 601 C CA . ALA A 1 84 ? -15.338 10.598 0.423 1.00 89.62 84 ALA A CA 1
ATOM 602 C C . ALA A 1 84 ? -14.477 9.358 0.114 1.00 89.62 84 ALA A C 1
ATOM 604 O O . ALA A 1 84 ? -13.266 9.498 -0.063 1.00 89.62 84 ALA A O 1
ATOM 605 N N . PRO A 1 85 ? -15.081 8.153 0.062 1.00 86.81 85 PRO A N 1
ATOM 606 C CA . PRO A 1 85 ? -14.338 6.891 -0.053 1.00 86.81 85 PRO A CA 1
ATOM 607 C C . PRO A 1 85 ? -13.547 6.768 -1.360 1.00 86.81 85 PRO A C 1
ATOM 609 O O . PRO A 1 85 ? -12.496 6.141 -1.388 1.00 86.81 85 PRO A O 1
ATOM 612 N N . GLU A 1 86 ? -13.998 7.441 -2.419 1.00 88.88 86 GLU A N 1
ATOM 613 C CA . GLU A 1 86 ? -13.330 7.460 -3.727 1.00 88.88 86 GLU A CA 1
ATOM 614 C C . GLU A 1 86 ? -12.206 8.512 -3.824 1.00 88.88 86 GLU A C 1
ATOM 616 O O . GLU A 1 86 ? -11.586 8.677 -4.874 1.00 88.88 86 GLU A O 1
ATOM 621 N N . SER A 1 87 ? -11.962 9.288 -2.762 1.00 90.06 87 SER A N 1
ATOM 622 C CA . SER A 1 87 ? -10.991 10.383 -2.788 1.00 90.06 87 SER A CA 1
ATOM 623 C C . SER A 1 87 ? -9.572 9.902 -2.501 1.00 90.06 87 SER A C 1
ATOM 625 O O . SER A 1 87 ? -9.265 9.443 -1.404 1.00 90.06 87 SER A O 1
ATOM 627 N N . ALA A 1 88 ? -8.668 10.147 -3.447 1.00 90.75 88 ALA A N 1
ATOM 628 C CA . ALA A 1 88 ? -7.231 9.920 -3.291 1.00 90.75 88 ALA A CA 1
ATOM 629 C C . ALA A 1 88 ? -6.479 11.090 -2.622 1.00 90.75 88 ALA A C 1
ATOM 631 O O . ALA A 1 88 ? -5.249 11.099 -2.584 1.00 90.75 88 ALA A O 1
ATOM 632 N N . ALA A 1 89 ? -7.187 12.100 -2.098 1.00 89.75 89 ALA A N 1
ATOM 633 C CA . ALA A 1 89 ? -6.581 13.340 -1.594 1.00 89.75 89 ALA A CA 1
ATOM 634 C C . ALA A 1 89 ? -5.579 13.138 -0.439 1.00 89.75 89 ALA A C 1
ATOM 636 O O . ALA A 1 89 ? -4.758 14.015 -0.180 1.00 89.75 89 ALA A O 1
ATOM 637 N N . TYR A 1 90 ? -5.646 11.994 0.247 1.00 89.94 90 TYR A N 1
ATOM 638 C CA . TYR A 1 90 ? -4.789 11.661 1.387 1.00 89.94 90 TYR A CA 1
ATOM 639 C C . TYR A 1 90 ? -3.765 10.563 1.081 1.00 89.94 90 TYR A C 1
ATOM 641 O O . TYR A 1 90 ? -3.099 10.077 1.995 1.00 89.94 90 TYR A O 1
ATOM 649 N N . HIS A 1 91 ? -3.614 10.166 -0.186 1.00 91.81 91 HIS A N 1
ATOM 650 C CA . HIS A 1 91 ? -2.571 9.224 -0.574 1.00 91.81 91 HIS A CA 1
ATOM 651 C C . HIS A 1 91 ? -1.200 9.902 -0.556 1.00 91.81 91 HIS A C 1
ATOM 653 O O . HIS A 1 91 ? -1.007 10.983 -1.114 1.00 91.81 91 HIS A O 1
ATOM 659 N N . LEU A 1 92 ? -0.221 9.229 0.044 1.00 91.31 92 LEU A N 1
ATOM 660 C CA . LEU A 1 92 ? 1.186 9.606 -0.035 1.00 91.31 92 LEU A CA 1
ATOM 661 C C . LEU A 1 92 ? 1.883 8.646 -0.994 1.00 91.31 92 LEU A C 1
ATOM 663 O O . LEU A 1 92 ? 2.225 7.525 -0.624 1.00 91.31 92 LEU A O 1
ATOM 667 N N . VAL A 1 93 ? 2.067 9.080 -2.240 1.00 91.75 93 VAL A N 1
ATOM 668 C CA . VAL A 1 93 ? 2.615 8.239 -3.309 1.00 91.75 93 VAL A CA 1
ATOM 669 C C . VAL A 1 93 ? 4.020 8.698 -3.671 1.00 91.75 93 VAL A C 1
ATOM 671 O O . VAL A 1 93 ? 4.265 9.883 -3.887 1.00 91.75 93 VAL A O 1
ATOM 674 N N . ALA A 1 94 ? 4.941 7.743 -3.770 1.00 92.75 94 ALA A N 1
ATOM 675 C CA . ALA A 1 94 ? 6.295 7.963 -4.253 1.00 92.75 94 ALA A CA 1
ATOM 676 C C . ALA A 1 94 ? 6.612 6.974 -5.379 1.00 92.75 94 ALA A C 1
ATOM 678 O O . ALA A 1 94 ? 6.218 5.811 -5.331 1.00 92.75 94 ALA A O 1
ATOM 679 N N . ALA A 1 95 ? 7.358 7.437 -6.379 1.00 93.38 95 ALA A N 1
ATOM 680 C CA . ALA A 1 95 ? 7.864 6.610 -7.464 1.00 93.38 95 ALA A CA 1
ATOM 681 C C . ALA A 1 95 ? 9.374 6.816 -7.600 1.00 93.38 95 ALA A C 1
ATOM 683 O O . ALA A 1 95 ? 9.872 7.935 -7.474 1.00 93.38 95 ALA A O 1
ATOM 684 N N . ALA A 1 96 ? 10.102 5.735 -7.871 1.00 93.00 96 ALA A N 1
ATOM 685 C CA . ALA A 1 96 ? 11.544 5.766 -8.075 1.00 93.00 96 ALA A CA 1
ATOM 686 C C . ALA A 1 96 ? 11.908 5.036 -9.369 1.00 93.00 96 ALA A C 1
ATOM 688 O O . ALA A 1 96 ? 11.396 3.953 -9.651 1.00 93.00 96 ALA A O 1
ATOM 689 N N . ARG A 1 97 ? 12.826 5.617 -10.148 1.00 91.44 97 ARG A N 1
ATOM 690 C CA . ARG A 1 97 ? 13.413 4.966 -11.324 1.00 91.44 97 ARG A CA 1
ATOM 691 C C . ARG A 1 97 ? 14.759 4.372 -10.933 1.00 91.44 97 ARG A C 1
ATOM 693 O O . ARG A 1 97 ? 15.714 5.104 -10.684 1.00 91.44 97 ARG A O 1
ATOM 700 N N . VAL A 1 98 ? 14.837 3.048 -10.913 1.00 91.69 98 VAL A N 1
ATOM 701 C CA . VAL A 1 98 ? 16.087 2.323 -10.664 1.00 91.69 98 VAL A CA 1
ATOM 702 C C . VAL A 1 98 ? 16.798 2.109 -11.995 1.00 91.69 98 VAL A C 1
ATOM 704 O O . VAL A 1 98 ? 16.219 1.572 -12.935 1.00 91.69 98 VAL A O 1
ATOM 707 N N . ARG A 1 99 ? 18.057 2.542 -12.088 1.00 89.88 99 ARG A N 1
ATOM 708 C CA . ARG A 1 99 ? 18.924 2.249 -13.233 1.00 89.88 99 ARG A CA 1
ATOM 709 C C . ARG A 1 99 ? 19.919 1.182 -12.814 1.00 89.88 99 ARG A C 1
ATOM 711 O O . ARG A 1 99 ? 20.751 1.430 -11.946 1.00 89.88 99 ARG A O 1
ATOM 718 N N . CYS A 1 100 ? 19.827 0.009 -13.423 1.00 86.19 100 CYS A N 1
ATOM 719 C CA . CYS A 1 100 ? 20.814 -1.042 -13.236 1.00 86.19 100 CYS A CA 1
ATOM 720 C C . CYS A 1 100 ? 22.007 -0.779 -14.172 1.00 86.19 100 CYS A C 1
ATOM 722 O O . CYS A 1 100 ? 21.804 -0.657 -15.384 1.00 86.19 100 CYS A O 1
ATOM 724 N N . PRO A 1 101 ? 23.240 -0.671 -13.651 1.00 84.19 101 PRO A N 1
ATOM 725 C CA . PRO A 1 101 ? 24.431 -0.595 -14.489 1.00 84.19 101 PRO A CA 1
ATOM 726 C C . PRO A 1 101 ? 24.614 -1.875 -15.320 1.00 84.19 101 PRO A C 1
ATOM 728 O O . PRO A 1 101 ? 24.164 -2.954 -14.930 1.00 84.19 101 PRO A O 1
ATOM 731 N N . ASP A 1 102 ? 25.295 -1.752 -16.458 1.00 76.19 102 ASP A N 1
ATOM 732 C CA . ASP A 1 102 ? 25.913 -2.867 -17.195 1.00 76.19 102 ASP A CA 1
ATOM 733 C C . ASP A 1 102 ? 24.983 -4.011 -17.642 1.00 76.19 102 ASP A C 1
ATOM 735 O O . ASP A 1 102 ? 25.405 -5.161 -17.784 1.00 76.19 102 ASP A O 1
ATOM 739 N N . GLY A 1 103 ? 23.711 -3.702 -17.910 1.00 72.19 103 GLY A N 1
ATOM 740 C CA . GLY A 1 103 ? 22.722 -4.699 -18.337 1.00 72.19 103 GLY A CA 1
ATOM 741 C C . GLY A 1 103 ? 22.280 -5.637 -17.211 1.00 72.19 103 GLY A C 1
ATOM 742 O O . GLY A 1 103 ? 21.748 -6.713 -17.482 1.00 72.19 103 GLY A O 1
ATOM 743 N N . GLY A 1 104 ? 22.514 -5.247 -15.955 1.00 79.44 104 GLY A N 1
ATOM 744 C CA . GLY A 1 104 ? 21.892 -5.886 -14.807 1.00 79.44 104 GLY A CA 1
ATOM 745 C C . GLY A 1 104 ? 20.373 -5.741 -14.858 1.00 79.44 104 GLY A C 1
ATOM 746 O O . GLY A 1 104 ? 19.840 -4.749 -15.351 1.00 79.44 104 GLY A O 1
ATOM 747 N N . THR A 1 105 ? 19.678 -6.738 -14.330 1.00 87.25 105 THR A N 1
ATOM 748 C CA . THR A 1 105 ? 18.226 -6.708 -14.161 1.00 87.25 105 THR A CA 1
ATOM 749 C C . THR A 1 105 ? 17.901 -6.516 -12.689 1.00 87.25 105 THR A C 1
ATOM 751 O O . THR A 1 105 ? 18.593 -7.046 -11.817 1.00 87.25 105 THR A O 1
ATOM 754 N N . LEU A 1 106 ? 16.833 -5.777 -12.405 1.00 89.94 106 LEU A N 1
ATOM 755 C CA . LEU A 1 106 ? 16.271 -5.721 -11.064 1.00 89.94 106 LEU A CA 1
ATOM 756 C C . LEU A 1 106 ? 15.628 -7.078 -10.749 1.00 89.94 106 LEU A C 1
ATOM 758 O O . LEU A 1 106 ? 14.775 -7.545 -11.498 1.00 89.94 106 LEU A O 1
ATOM 762 N N . ASP A 1 107 ? 16.034 -7.716 -9.653 1.00 92.38 107 ASP A N 1
ATOM 763 C CA . ASP A 1 107 ? 15.392 -8.946 -9.186 1.00 92.38 107 ASP A CA 1
ATOM 764 C C . ASP A 1 107 ? 14.055 -8.601 -8.511 1.00 92.38 107 ASP A C 1
ATOM 766 O O . ASP A 1 107 ? 13.999 -8.223 -7.335 1.00 92.38 107 ASP A O 1
ATOM 770 N N . ALA A 1 108 ? 12.965 -8.726 -9.271 1.00 93.00 108 ALA A N 1
ATOM 771 C CA . ALA A 1 108 ? 11.614 -8.468 -8.785 1.00 93.00 108 ALA A CA 1
ATOM 772 C C . ALA A 1 108 ? 11.199 -9.420 -7.648 1.00 93.00 108 ALA A C 1
ATOM 774 O O . ALA A 1 108 ? 10.448 -9.028 -6.752 1.00 93.00 108 ALA A O 1
ATOM 775 N N . THR A 1 109 ? 11.731 -10.648 -7.619 1.00 94.62 109 THR A N 1
ATOM 776 C CA . THR A 1 109 ? 11.445 -11.614 -6.548 1.00 94.62 109 THR A CA 1
ATOM 777 C C . THR A 1 109 ? 12.102 -11.183 -5.243 1.00 94.62 109 THR A C 1
ATOM 779 O O . THR A 1 109 ? 11.463 -11.230 -4.187 1.00 94.62 109 THR A O 1
ATOM 782 N N . ALA A 1 110 ? 13.356 -10.730 -5.298 1.00 95.00 110 ALA A N 1
ATOM 783 C CA . ALA A 1 110 ? 14.034 -10.164 -4.138 1.00 95.00 110 ALA A CA 1
ATOM 784 C C . ALA A 1 110 ? 13.300 -8.917 -3.624 1.00 95.00 110 ALA A C 1
ATOM 786 O O . ALA A 1 110 ? 13.017 -8.834 -2.430 1.00 95.00 110 ALA A O 1
ATOM 787 N N . LEU A 1 111 ? 12.904 -8.004 -4.519 1.00 95.12 111 LEU A N 1
ATOM 788 C CA . LEU A 1 111 ? 12.186 -6.784 -4.144 1.00 95.12 111 LEU A CA 1
ATOM 789 C C . LEU A 1 111 ? 10.836 -7.086 -3.473 1.00 95.12 111 LEU A C 1
ATOM 791 O O . LEU A 1 111 ? 10.536 -6.536 -2.412 1.00 95.12 111 LEU A O 1
ATOM 795 N N . ARG A 1 112 ? 10.050 -8.011 -4.038 1.00 95.38 112 ARG A N 1
ATOM 796 C CA . ARG A 1 112 ? 8.786 -8.473 -3.445 1.00 95.38 112 ARG A CA 1
ATOM 797 C C . ARG A 1 112 ? 8.996 -9.020 -2.033 1.00 95.38 112 ARG A C 1
ATOM 799 O O . ARG A 1 112 ? 8.269 -8.643 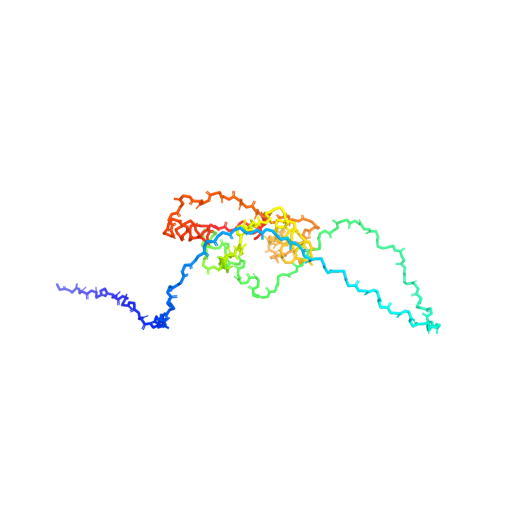-1.116 1.00 95.38 112 ARG A O 1
ATOM 806 N N . ARG A 1 113 ? 10.015 -9.865 -1.836 1.00 95.88 113 ARG A N 1
ATOM 807 C CA . ARG A 1 113 ? 10.363 -10.413 -0.513 1.00 95.88 113 ARG A CA 1
ATOM 808 C C . ARG A 1 113 ? 10.769 -9.318 0.468 1.00 95.88 113 ARG A C 1
ATOM 810 O O . ARG A 1 113 ? 10.369 -9.370 1.627 1.00 95.88 113 ARG A O 1
ATOM 817 N N . THR A 1 114 ? 11.522 -8.315 0.020 1.00 95.62 114 THR A N 1
ATOM 818 C CA . THR A 1 114 ? 11.899 -7.172 0.859 1.00 95.62 114 THR A CA 1
ATOM 819 C C . THR A 1 114 ? 10.671 -6.393 1.330 1.00 95.62 114 THR A C 1
ATOM 821 O O . THR A 1 114 ? 10.569 -6.104 2.520 1.00 95.62 114 THR A O 1
ATOM 824 N N . PHE A 1 115 ? 9.703 -6.110 0.452 1.00 94.56 115 PHE A N 1
ATOM 825 C CA . PHE A 1 115 ? 8.462 -5.436 0.858 1.00 94.56 115 PHE A CA 1
ATOM 826 C C . PHE A 1 115 ? 7.603 -6.286 1.801 1.00 94.56 115 PHE A C 1
ATOM 828 O O . PHE A 1 115 ? 7.067 -5.758 2.773 1.00 94.56 115 PHE A O 1
ATOM 835 N N . GLN A 1 116 ? 7.531 -7.602 1.587 1.00 94.69 116 GLN A N 1
ATOM 836 C CA . GLN A 1 116 ? 6.858 -8.521 2.515 1.00 94.69 116 GLN A CA 1
ATOM 837 C C . GLN A 1 116 ? 7.512 -8.512 3.905 1.00 94.69 116 GLN A C 1
ATOM 839 O O . GLN A 1 116 ? 6.820 -8.455 4.919 1.00 94.69 116 GLN A O 1
ATOM 844 N N . GLN A 1 117 ? 8.846 -8.513 3.974 1.00 95.38 117 GLN A N 1
ATOM 845 C CA . GLN A 1 117 ? 9.577 -8.414 5.242 1.00 95.38 117 GLN A CA 1
ATOM 846 C C . GLN A 1 117 ? 9.376 -7.056 5.920 1.00 95.38 117 GLN A C 1
ATOM 848 O O . GLN A 1 117 ? 9.246 -6.994 7.144 1.00 95.38 117 GLN A O 1
ATOM 853 N N . LEU A 1 118 ? 9.316 -5.972 5.141 1.00 94.62 118 LEU A N 1
ATOM 854 C CA . LEU A 1 118 ? 9.017 -4.641 5.659 1.00 94.62 118 LEU A CA 1
ATOM 855 C C . LEU A 1 118 ? 7.609 -4.605 6.270 1.00 94.62 118 LEU A C 1
ATOM 857 O O . LEU A 1 118 ? 7.458 -4.196 7.419 1.00 94.62 118 LEU A O 1
ATOM 861 N N . ALA A 1 119 ? 6.600 -5.118 5.563 1.00 93.38 119 ALA A N 1
ATOM 862 C CA . ALA A 1 119 ? 5.243 -5.227 6.092 1.00 93.38 119 ALA A CA 1
ATOM 863 C C . ALA A 1 119 ? 5.197 -6.087 7.367 1.00 93.38 119 ALA A C 1
ATOM 865 O O . ALA A 1 119 ? 4.624 -5.675 8.374 1.00 93.38 119 ALA A O 1
ATOM 866 N N . ALA A 1 120 ? 5.883 -7.234 7.390 1.00 92.50 120 ALA A N 1
ATOM 867 C CA . ALA A 1 120 ? 5.971 -8.083 8.579 1.00 92.50 120 ALA A CA 1
ATOM 868 C C . ALA A 1 120 ? 6.587 -7.349 9.789 1.00 92.50 120 ALA A C 1
ATOM 870 O O . ALA A 1 120 ? 6.088 -7.476 10.909 1.00 92.50 120 ALA A O 1
ATOM 871 N N . ARG A 1 121 ? 7.629 -6.536 9.568 1.00 93.62 121 ARG A N 1
ATOM 872 C CA . ARG A 1 121 ? 8.301 -5.747 10.614 1.00 93.62 121 ARG A CA 1
ATOM 873 C C . ARG A 1 121 ? 7.451 -4.580 11.125 1.00 93.62 121 ARG A C 1
ATOM 875 O O . ARG A 1 121 ? 7.530 -4.255 12.309 1.00 93.62 121 ARG A O 1
ATOM 882 N N . HIS A 1 122 ? 6.661 -3.940 10.265 1.00 93.56 122 HIS A N 1
ATOM 883 C CA . HIS A 1 122 ? 5.932 -2.712 10.592 1.00 93.56 122 HIS A CA 1
ATOM 884 C C . HIS A 1 122 ? 4.430 -2.967 10.752 1.00 93.56 122 HIS A C 1
ATOM 886 O O . HIS A 1 122 ? 3.724 -3.206 9.780 1.00 93.56 122 HIS A O 1
ATOM 892 N N . GLY A 1 123 ? 3.925 -2.868 11.988 1.00 90.69 123 GLY A N 1
ATOM 893 C CA . GLY A 1 123 ? 2.503 -3.080 12.292 1.00 90.69 123 GLY A CA 1
ATOM 894 C C . GLY A 1 123 ? 1.555 -2.186 11.487 1.00 90.69 123 GLY A C 1
ATOM 895 O O . GLY A 1 123 ? 0.541 -2.673 11.008 1.00 90.69 123 GLY A O 1
ATOM 896 N N . GLU A 1 124 ? 1.914 -0.919 11.254 1.00 91.31 124 GLU A N 1
ATOM 897 C CA . GLU A 1 124 ? 1.071 0.025 10.497 1.00 91.31 124 GLU A CA 1
ATOM 898 C C . GLU A 1 124 ? 0.831 -0.399 9.037 1.00 91.31 124 GLU A C 1
ATOM 900 O O . GLU A 1 124 ? -0.227 -0.107 8.497 1.00 91.31 124 GLU A O 1
ATOM 905 N N . LEU A 1 125 ? 1.762 -1.132 8.411 1.00 92.12 125 LEU A N 1
ATOM 906 C CA . LEU A 1 125 ? 1.580 -1.667 7.050 1.00 92.12 125 LEU A CA 1
ATOM 907 C C . LEU A 1 125 ? 0.665 -2.902 7.015 1.00 92.12 125 LEU A C 1
ATOM 909 O O . LEU A 1 125 ? 0.268 -3.358 5.950 1.00 92.12 125 LEU A O 1
ATOM 913 N N . ARG A 1 126 ? 0.344 -3.460 8.187 1.00 94.31 126 ARG A N 1
ATOM 914 C CA . ARG A 1 126 ? -0.564 -4.598 8.377 1.00 94.31 126 ARG A CA 1
ATOM 915 C C . ARG A 1 126 ? -1.811 -4.183 9.155 1.00 94.31 126 ARG A C 1
ATOM 917 O O . ARG A 1 126 ? -2.408 -5.011 9.842 1.00 94.31 126 ARG A O 1
ATOM 924 N N . ALA A 1 127 ? -2.156 -2.900 9.116 1.00 93.75 127 ALA A N 1
ATOM 925 C CA . ALA A 1 127 ? -3.293 -2.355 9.830 1.00 93.75 127 ALA A CA 1
ATOM 926 C C . ALA A 1 127 ? -4.528 -2.271 8.928 1.00 93.75 127 ALA A C 1
ATOM 928 O O . ALA A 1 127 ? -4.426 -1.854 7.778 1.00 93.75 127 ALA A O 1
ATOM 929 N N . THR A 1 128 ? -5.694 -2.600 9.479 1.00 94.94 128 THR A N 1
ATOM 930 C CA . THR A 1 128 ? -6.991 -2.179 8.930 1.00 94.94 128 THR A CA 1
ATOM 931 C C . THR A 1 128 ? -7.715 -1.295 9.938 1.00 94.94 128 THR A C 1
ATOM 933 O O . THR A 1 128 ? -7.419 -1.320 11.138 1.00 94.94 128 THR A O 1
ATOM 936 N N . PHE A 1 129 ? -8.639 -0.476 9.450 1.00 94.06 129 PHE A N 1
ATOM 937 C CA . PHE A 1 129 ? -9.401 0.478 10.244 1.00 94.06 129 PHE A CA 1
ATOM 938 C C . PHE A 1 129 ? -10.883 0.174 10.118 1.00 94.06 129 PHE A C 1
ATOM 940 O O . PHE A 1 129 ? -11.422 0.155 9.017 1.00 94.06 129 PHE A O 1
ATOM 947 N N . GLU A 1 130 ? -11.548 -0.016 11.246 1.00 93.50 130 GLU A N 1
ATOM 948 C CA . GLU A 1 130 ? -12.960 -0.384 11.300 1.00 93.50 130 GLU A CA 1
ATOM 949 C C . GLU A 1 130 ? -13.661 0.361 12.437 1.00 93.50 130 GLU A C 1
ATOM 951 O O . GLU A 1 130 ? -13.016 0.941 13.313 1.00 93.50 130 GLU A O 1
ATOM 956 N N . ALA A 1 131 ? -14.990 0.349 12.427 1.00 92.94 131 ALA A N 1
ATOM 957 C CA . ALA A 1 131 ? -15.778 0.761 13.579 1.00 92.94 131 ALA A CA 1
ATOM 958 C C . ALA A 1 131 ? -16.170 -0.477 14.390 1.00 92.94 131 ALA A C 1
ATOM 960 O O . ALA A 1 131 ? -16.627 -1.474 13.830 1.00 92.94 131 ALA A O 1
ATOM 961 N N . THR A 1 132 ? -16.027 -0.412 15.710 1.00 90.00 132 THR A N 1
ATOM 962 C CA . THR A 1 132 ? -16.593 -1.416 16.617 1.00 90.00 132 THR A CA 1
ATOM 963 C C . THR A 1 132 ? -18.131 -1.384 16.576 1.00 90.00 132 THR A C 1
ATOM 965 O O . THR A 1 132 ? -18.713 -0.430 16.052 1.00 90.00 132 THR A O 1
ATOM 968 N N . PRO A 1 133 ? -18.833 -2.388 17.141 1.00 89.75 133 PRO A N 1
ATOM 969 C CA . PRO A 1 133 ? -20.302 -2.400 17.174 1.00 89.75 133 PRO A CA 1
ATOM 970 C C . PRO A 1 133 ? -20.940 -1.175 17.851 1.00 89.75 133 PRO A C 1
ATOM 972 O O . PRO A 1 133 ? -22.055 -0.794 17.511 1.00 89.75 133 PRO A O 1
ATOM 975 N N . ASP A 1 134 ? -20.233 -0.543 18.787 1.00 89.38 134 ASP A N 1
ATOM 976 C CA . ASP A 1 134 ? -20.604 0.712 19.455 1.00 89.38 134 ASP A CA 1
ATOM 977 C C . ASP A 1 134 ? -20.257 1.976 18.640 1.00 89.38 134 ASP A C 1
ATOM 979 O O . ASP A 1 134 ? -20.554 3.090 19.064 1.00 89.38 134 ASP A O 1
ATOM 983 N N . GLY A 1 135 ? -19.665 1.822 17.452 1.00 87.19 135 GLY A N 1
ATOM 984 C CA . GLY A 1 135 ? -19.324 2.912 16.537 1.00 87.19 135 GLY A CA 1
ATOM 985 C C . GLY A 1 135 ? -17.964 3.564 16.797 1.00 87.19 135 GLY A C 1
ATOM 986 O O . GLY A 1 135 ? -17.618 4.528 16.110 1.00 87.19 135 GLY A O 1
ATOM 987 N N . THR A 1 136 ? -17.178 3.052 17.746 1.00 90.69 136 THR A N 1
ATOM 988 C CA . THR A 1 136 ? -15.845 3.578 18.054 1.00 90.69 136 THR A CA 1
ATOM 989 C C . THR A 1 136 ? -14.853 3.169 16.957 1.00 90.69 136 THR A C 1
ATOM 991 O O . THR A 1 136 ? -14.713 1.978 16.673 1.00 90.69 136 THR A O 1
ATOM 994 N N . PRO A 1 137 ? -14.133 4.112 16.319 1.00 93.81 137 PRO A N 1
ATOM 995 C CA . PRO A 1 137 ? -13.116 3.755 15.343 1.00 93.81 137 PRO A CA 1
ATOM 996 C C . PRO A 1 137 ? -11.934 3.079 16.038 1.00 93.81 137 PRO A C 1
ATOM 998 O O . PRO A 1 137 ? -11.385 3.598 17.017 1.00 93.81 137 PRO A O 1
ATOM 1001 N N . VAL A 1 138 ? -11.504 1.945 15.493 1.00 95.31 138 VAL A N 1
ATOM 1002 C CA . VAL A 1 138 ? -10.360 1.167 15.974 1.00 95.31 138 VAL A CA 1
ATOM 1003 C C . VAL A 1 138 ? -9.455 0.729 14.827 1.00 95.31 138 VAL A C 1
ATOM 1005 O O . VAL A 1 138 ? -9.862 0.624 13.670 1.00 95.31 138 VAL A O 1
ATOM 1008 N N . LYS A 1 139 ? -8.187 0.497 15.160 1.00 95.25 139 LYS A N 1
ATOM 1009 C CA . LYS A 1 139 ? -7.168 -0.035 14.265 1.00 95.25 139 LYS A CA 1
ATOM 1010 C C . LYS A 1 139 ? -6.867 -1.467 14.672 1.00 95.25 139 LYS A C 1
ATOM 1012 O O . LYS A 1 139 ? -6.472 -1.712 15.813 1.00 95.25 139 LYS A O 1
ATOM 1017 N N . ARG A 1 140 ? -7.005 -2.399 13.740 1.00 94.56 140 ARG A N 1
ATOM 1018 C CA . ARG A 1 140 ? -6.684 -3.814 13.928 1.00 94.56 140 ARG A CA 1
ATOM 1019 C C . ARG A 1 140 ? -5.341 -4.122 13.287 1.00 94.56 140 ARG A C 1
ATOM 1021 O O . ARG A 1 140 ? -5.152 -3.839 12.109 1.00 94.56 140 ARG A O 1
ATOM 1028 N N . LEU A 1 141 ? -4.421 -4.719 14.044 1.00 93.62 141 LEU A N 1
ATOM 1029 C CA . LEU A 1 141 ? -3.139 -5.178 13.504 1.00 93.62 141 LEU A CA 1
ATOM 1030 C C . LEU A 1 141 ? -3.192 -6.664 13.150 1.00 93.62 141 LEU A C 1
ATOM 1032 O O . LEU A 1 141 ? -3.298 -7.528 14.022 1.00 93.62 141 LEU A O 1
ATOM 1036 N N . HIS A 1 142 ? -3.051 -6.970 11.866 1.00 92.44 142 HIS A N 1
ATOM 1037 C CA . HIS A 1 142 ? -3.003 -8.342 11.371 1.00 92.44 142 HIS A CA 1
ATOM 1038 C C . HIS A 1 142 ? -1.641 -8.966 11.652 1.00 92.44 142 HIS A C 1
ATOM 1040 O O . HIS A 1 142 ? -0.623 -8.283 11.586 1.00 92.44 142 HIS A O 1
ATOM 1046 N N . ALA A 1 143 ? -1.588 -10.267 11.949 1.00 90.81 143 ALA A N 1
ATOM 1047 C CA . ALA A 1 143 ? -0.329 -10.999 12.144 1.00 90.81 143 ALA A CA 1
ATOM 1048 C C . ALA A 1 143 ? 0.455 -11.080 10.827 1.00 90.81 143 ALA A C 1
ATOM 1050 O O . ALA A 1 143 ? 1.674 -10.899 10.800 1.00 90.81 143 ALA A O 1
ATOM 1051 N N . ARG A 1 144 ? -0.265 -11.232 9.716 1.00 89.50 144 ARG A N 1
ATOM 1052 C CA . ARG A 1 144 ? 0.273 -11.144 8.367 1.00 89.50 144 ARG A CA 1
ATOM 1053 C C . ARG A 1 144 ? -0.757 -10.490 7.457 1.00 89.50 144 ARG A C 1
ATOM 1055 O O . ARG A 1 144 ? -1.911 -10.894 7.450 1.00 89.50 144 ARG A O 1
ATOM 1062 N N . LEU A 1 145 ? -0.307 -9.501 6.701 1.00 90.31 145 LEU A N 1
ATOM 1063 C CA . LEU A 1 145 ? -1.043 -8.885 5.609 1.00 90.31 145 LEU A CA 1
ATOM 1064 C C . LEU A 1 145 ? 0.021 -8.470 4.595 1.00 90.31 145 LEU A C 1
ATOM 1066 O O . LEU A 1 145 ? 0.839 -7.596 4.881 1.00 90.31 145 LEU A O 1
ATOM 1070 N N . ASP A 1 146 ? 0.107 -9.204 3.490 1.00 90.75 146 ASP A N 1
ATOM 1071 C CA . ASP A 1 146 ? 1.150 -8.970 2.495 1.00 90.75 146 ASP A CA 1
ATOM 1072 C C . ASP A 1 146 ? 0.728 -7.807 1.579 1.00 90.75 146 ASP A C 1
ATOM 1074 O O . ASP A 1 146 ? -0.445 -7.730 1.205 1.00 90.75 146 ASP A O 1
ATOM 1078 N N . PRO A 1 147 ? 1.655 -6.911 1.194 1.00 90.56 147 PRO A N 1
ATOM 1079 C CA . PRO A 1 147 ? 1.339 -5.804 0.302 1.00 90.56 147 PRO A CA 1
ATOM 1080 C C . PRO A 1 147 ? 0.987 -6.307 -1.102 1.00 90.56 147 PRO A C 1
ATOM 1082 O O . PRO A 1 147 ? 1.539 -7.305 -1.581 1.00 90.56 147 PRO A O 1
ATOM 1085 N N . GLU A 1 148 ? 0.111 -5.576 -1.794 1.00 90.44 148 GLU A N 1
ATOM 1086 C CA . GLU A 1 148 ? -0.145 -5.816 -3.213 1.00 90.44 148 GLU A CA 1
ATOM 1087 C C . GLU A 1 148 ? 1.111 -5.452 -4.014 1.00 90.44 148 GLU A C 1
ATOM 1089 O O . GLU A 1 148 ? 1.638 -4.344 -3.923 1.00 90.44 148 GLU A O 1
ATOM 1094 N N . PHE A 1 149 ? 1.611 -6.399 -4.806 1.00 91.19 149 PHE A N 1
ATOM 1095 C CA . PHE A 1 149 ? 2.779 -6.177 -5.652 1.00 91.19 149 PHE A CA 1
ATOM 1096 C C . PHE A 1 149 ? 2.461 -6.629 -7.072 1.00 91.19 149 PHE A C 1
ATOM 1098 O O . PHE A 1 149 ? 2.379 -7.832 -7.360 1.00 91.19 149 PHE A O 1
ATOM 1105 N N . LEU A 1 150 ? 2.306 -5.632 -7.940 1.00 91.62 150 LEU A N 1
ATOM 1106 C CA . LEU A 1 150 ? 2.037 -5.770 -9.362 1.00 91.62 150 LEU A CA 1
ATOM 1107 C C . LEU A 1 150 ? 3.332 -5.554 -10.149 1.00 91.62 150 LEU A C 1
ATOM 1109 O O . LEU A 1 150 ? 4.002 -4.537 -9.992 1.00 91.62 150 LEU A O 1
ATOM 1113 N N . GLU A 1 151 ? 3.659 -6.512 -11.006 1.00 92.88 151 GLU A N 1
ATOM 1114 C CA . GLU 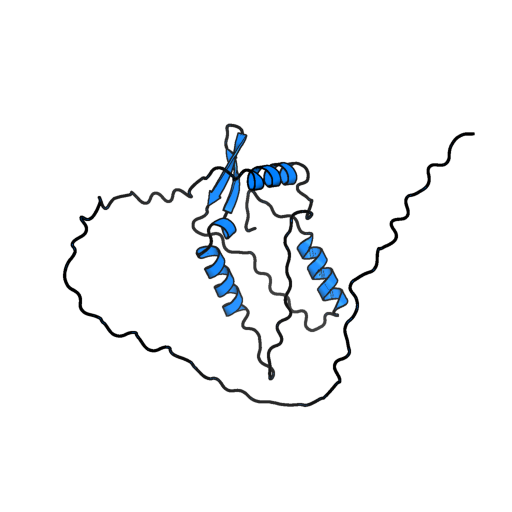A 1 151 ? 4.784 -6.431 -11.932 1.00 92.88 151 GLU A CA 1
ATOM 1115 C C . GLU A 1 151 ? 4.222 -6.295 -13.345 1.00 92.88 151 GLU A C 1
ATOM 1117 O O . GLU A 1 151 ? 3.394 -7.104 -13.764 1.00 92.88 151 GLU A O 1
ATOM 1122 N N . LEU A 1 152 ? 4.624 -5.236 -14.046 1.00 92.88 152 LEU A N 1
ATOM 1123 C CA . LEU A 1 152 ? 4.206 -4.946 -15.413 1.00 92.88 152 LEU A CA 1
ATOM 1124 C C . LEU A 1 152 ? 5.456 -4.805 -16.273 1.00 92.88 152 LEU A C 1
ATOM 1126 O O . LEU A 1 152 ? 6.380 -4.084 -15.892 1.00 92.88 152 LEU A O 1
ATOM 1130 N N . ASP A 1 153 ? 5.460 -5.456 -17.433 1.00 92.44 153 ASP A N 1
ATOM 1131 C CA . ASP A 1 153 ? 6.456 -5.182 -18.460 1.00 92.44 153 ASP A CA 1
ATOM 1132 C C . ASP A 1 153 ? 6.068 -3.893 -19.195 1.00 92.44 153 ASP A C 1
ATOM 1134 O O . ASP A 1 153 ? 5.003 -3.800 -19.807 1.00 92.44 153 ASP A O 1
ATOM 1138 N N . ALA A 1 154 ? 6.925 -2.884 -19.072 1.00 93.69 154 ALA A N 1
ATOM 1139 C CA . ALA A 1 154 ? 6.758 -1.564 -19.666 1.00 93.69 154 ALA A CA 1
ATOM 1140 C C . ALA A 1 154 ? 7.889 -1.250 -20.663 1.00 93.69 154 ALA A C 1
ATOM 1142 O O . ALA A 1 154 ? 8.190 -0.080 -20.890 1.00 93.69 154 ALA A O 1
ATOM 1143 N N . ALA A 1 155 ? 8.548 -2.275 -21.225 1.00 92.50 155 ALA A N 1
ATOM 1144 C CA . ALA A 1 155 ? 9.667 -2.103 -22.156 1.00 92.50 155 ALA A CA 1
ATOM 1145 C C . ALA A 1 155 ? 9.311 -1.236 -23.376 1.00 92.50 155 ALA A C 1
ATOM 1147 O O . ALA A 1 155 ? 10.133 -0.430 -23.810 1.00 92.50 155 ALA A O 1
ATOM 1148 N N . ASP A 1 156 ? 8.079 -1.365 -23.874 1.00 96.25 156 ASP A N 1
ATOM 1149 C CA . ASP A 1 156 ? 7.584 -0.637 -25.048 1.00 96.25 156 ASP A CA 1
ATOM 1150 C C . ASP A 1 156 ? 6.816 0.647 -24.694 1.00 96.25 156 ASP A C 1
ATOM 1152 O O . ASP A 1 156 ? 6.275 1.310 -25.577 1.00 96.25 156 ASP A O 1
ATOM 1156 N N . TRP A 1 157 ? 6.736 1.009 -23.410 1.00 97.06 157 TRP A N 1
ATOM 1157 C CA . TRP A 1 157 ? 5.973 2.177 -22.979 1.00 97.06 157 TRP A CA 1
ATOM 1158 C C . TRP A 1 157 ? 6.810 3.447 -23.092 1.00 97.06 157 TRP A C 1
ATOM 1160 O O . TRP A 1 157 ? 7.966 3.522 -22.667 1.00 97.06 157 TRP A O 1
ATOM 1170 N N . SER A 1 158 ? 6.183 4.500 -23.593 1.00 97.62 158 SER A N 1
ATOM 1171 C CA . SER A 1 158 ? 6.693 5.859 -23.508 1.00 97.62 158 SER A CA 1
ATOM 1172 C C . SER A 1 158 ? 6.710 6.362 -22.059 1.00 97.62 158 SER A C 1
ATOM 1174 O O . SER A 1 158 ? 5.981 5.897 -21.179 1.00 97.62 158 SER A O 1
ATOM 1176 N N . GLU A 1 159 ? 7.526 7.384 -21.799 1.00 95.31 159 GLU A N 1
ATOM 1177 C CA . GLU A 1 159 ? 7.557 8.040 -20.487 1.00 95.31 159 GLU A CA 1
ATOM 1178 C C . GLU A 1 159 ? 6.202 8.663 -20.113 1.00 95.31 159 GLU A C 1
ATOM 1180 O O . GLU A 1 159 ? 5.843 8.697 -18.934 1.00 95.31 159 GLU A O 1
ATOM 1185 N N . GLU A 1 160 ? 5.421 9.086 -21.112 1.00 97.00 160 GLU A N 1
ATOM 1186 C CA . GLU A 1 160 ? 4.065 9.590 -20.911 1.00 97.00 160 GLU A CA 1
ATOM 1187 C C . GLU A 1 160 ? 3.118 8.493 -20.425 1.00 97.00 160 GLU A C 1
ATOM 1189 O O . GLU A 1 160 ? 2.398 8.695 -19.451 1.00 97.00 160 GLU A O 1
ATOM 1194 N N . GLU A 1 161 ? 3.157 7.316 -21.051 1.00 97.12 161 GLU A N 1
ATOM 1195 C CA . GLU A 1 161 ? 2.338 6.168 -20.651 1.00 97.12 161 GLU A CA 1
ATOM 1196 C C . GLU A 1 161 ? 2.694 5.697 -19.240 1.00 97.12 161 GLU A C 1
ATOM 1198 O O . GLU A 1 161 ? 1.802 5.463 -18.423 1.00 97.12 161 GLU A O 1
ATOM 1203 N N . ILE A 1 162 ? 3.990 5.645 -18.909 1.00 95.81 162 ILE A N 1
ATOM 1204 C CA . ILE A 1 162 ? 4.453 5.331 -17.550 1.00 95.81 162 ILE A CA 1
ATOM 1205 C C . ILE A 1 162 ? 3.890 6.349 -16.553 1.00 95.81 162 ILE A C 1
ATOM 1207 O O . ILE A 1 162 ? 3.326 5.966 -15.526 1.00 95.81 162 ILE A O 1
ATOM 1211 N N . ARG A 1 163 ? 4.005 7.649 -16.846 1.00 95.44 163 ARG A N 1
ATOM 1212 C CA . ARG A 1 163 ? 3.507 8.714 -15.967 1.00 95.44 163 ARG A CA 1
ATOM 1213 C C . ARG A 1 163 ? 1.989 8.660 -15.805 1.00 95.44 163 ARG A C 1
ATOM 1215 O O . ARG A 1 163 ? 1.505 8.768 -14.680 1.00 95.44 163 ARG A O 1
ATOM 1222 N N . ALA A 1 164 ? 1.249 8.450 -16.891 1.00 95.81 164 ALA A N 1
ATOM 1223 C CA . ALA A 1 164 ? -0.202 8.315 -16.870 1.00 95.81 164 ALA A CA 1
ATOM 1224 C C . ALA A 1 164 ? -0.640 7.097 -16.045 1.00 95.81 164 ALA A C 1
ATOM 1226 O O . ALA A 1 164 ? -1.553 7.199 -15.225 1.00 95.81 164 ALA A O 1
ATOM 1227 N N . ARG A 1 165 ? 0.050 5.957 -16.187 1.00 95.19 165 ARG A N 1
ATOM 1228 C CA . ARG A 1 165 ? -0.244 4.753 -15.402 1.00 95.19 165 ARG A CA 1
ATOM 1229 C C . ARG A 1 165 ? 0.049 4.950 -13.918 1.00 95.19 165 ARG A C 1
ATOM 1231 O O . ARG A 1 165 ? -0.764 4.536 -13.094 1.00 95.19 165 ARG A O 1
ATOM 1238 N N . LEU A 1 166 ? 1.168 5.594 -13.578 1.00 94.44 166 LEU A N 1
ATOM 1239 C CA . LEU A 1 166 ? 1.508 5.935 -12.194 1.00 94.44 166 LEU A CA 1
ATOM 1240 C C . LEU A 1 166 ? 0.480 6.895 -11.587 1.00 94.44 166 LEU A C 1
ATOM 1242 O O . LEU A 1 166 ? 0.055 6.674 -10.458 1.00 94.44 166 LEU A O 1
ATOM 1246 N N . ALA A 1 167 ? 0.033 7.910 -12.332 1.00 93.94 167 ALA A N 1
ATOM 1247 C CA . ALA A 1 167 ? -1.006 8.835 -11.880 1.00 93.94 167 ALA A CA 1
ATOM 1248 C C . ALA A 1 167 ? -2.353 8.127 -11.660 1.00 93.94 167 ALA A C 1
ATOM 1250 O O . ALA A 1 167 ? -3.001 8.337 -10.637 1.00 93.94 167 ALA A O 1
ATOM 1251 N N . ALA A 1 168 ? -2.744 7.235 -12.575 1.00 94.25 168 ALA A N 1
ATOM 1252 C CA . ALA A 1 168 ? -3.953 6.430 -12.426 1.00 94.25 168 ALA A CA 1
ATOM 1253 C C . ALA A 1 168 ? -3.879 5.507 -11.197 1.00 94.25 168 ALA A C 1
ATOM 1255 O O . ALA A 1 168 ? -4.845 5.402 -10.448 1.00 94.25 168 ALA A O 1
ATOM 1256 N N . GLN A 1 169 ? -2.727 4.872 -10.958 1.00 92.69 169 GLN A N 1
ATOM 1257 C CA . GLN A 1 169 ? -2.526 4.021 -9.786 1.00 92.69 169 GLN A CA 1
ATOM 1258 C C . GLN A 1 169 ? -2.505 4.835 -8.485 1.00 92.69 169 GLN A C 1
ATOM 1260 O O . GLN A 1 169 ? -3.093 4.410 -7.498 1.00 92.69 169 GLN A O 1
ATOM 1265 N N . ALA A 1 170 ? -1.889 6.019 -8.489 1.00 92.88 170 ALA A N 1
ATOM 1266 C CA . ALA A 1 170 ? -1.878 6.935 -7.349 1.00 92.88 170 ALA A CA 1
ATOM 1267 C C . ALA A 1 170 ? -3.289 7.404 -6.952 1.00 92.88 170 ALA A C 1
ATOM 1269 O O . ALA A 1 170 ? -3.541 7.677 -5.780 1.00 92.88 170 ALA A O 1
ATOM 1270 N N . GLY A 1 171 ? -4.202 7.487 -7.924 1.00 92.38 171 GLY A N 1
ATOM 1271 C CA . GLY A 1 171 ? -5.601 7.853 -7.719 1.00 92.38 171 GLY A CA 1
ATOM 1272 C C . GLY A 1 171 ? -6.520 6.701 -7.303 1.00 92.38 171 GLY A C 1
ATOM 1273 O O . GLY A 1 171 ? -7.686 6.951 -7.013 1.00 92.38 171 GLY A O 1
ATOM 1274 N N . ARG A 1 172 ? -6.040 5.450 -7.284 1.00 90.94 172 ARG A N 1
ATOM 1275 C CA . ARG A 1 172 ? -6.863 4.281 -6.944 1.00 90.94 172 ARG A CA 1
ATOM 1276 C C . ARG A 1 172 ? -7.137 4.261 -5.431 1.00 90.94 172 ARG A C 1
ATOM 1278 O O . ARG A 1 172 ? -6.167 4.210 -4.679 1.00 90.94 172 ARG A O 1
ATOM 1285 N N . PRO A 1 173 ? -8.403 4.293 -4.976 1.00 88.62 173 PRO A N 1
ATOM 1286 C CA . PRO A 1 173 ? -8.739 4.359 -3.554 1.00 88.62 173 PRO A CA 1
ATOM 1287 C C . PRO A 1 173 ? -8.324 3.089 -2.801 1.00 88.62 173 PRO A C 1
ATOM 1289 O O . PRO A 1 173 ? -8.318 1.989 -3.363 1.00 88.62 173 PRO A O 1
ATOM 1292 N N . PHE A 1 174 ? -8.014 3.250 -1.513 1.00 87.19 174 PHE A N 1
ATOM 1293 C CA . PHE A 1 174 ? -7.772 2.143 -0.588 1.00 87.19 174 PHE A CA 1
ATOM 1294 C C . PHE A 1 174 ? -9.045 1.759 0.166 1.00 87.19 174 PHE A C 1
ATOM 1296 O O . PHE A 1 174 ? -9.739 2.613 0.717 1.00 87.19 174 PHE A O 1
ATOM 1303 N N . ASP A 1 175 ? -9.298 0.455 0.271 1.00 88.75 175 ASP A N 1
ATOM 1304 C CA . ASP A 1 175 ? -10.289 -0.090 1.197 1.00 88.75 175 ASP A CA 1
ATOM 1305 C C . ASP A 1 175 ? -9.633 -0.233 2.579 1.00 88.75 175 ASP A C 1
ATOM 1307 O O . ASP A 1 175 ? -8.920 -1.200 2.853 1.00 88.75 175 ASP A O 1
ATOM 1311 N N . LEU A 1 176 ? -9.839 0.761 3.447 1.00 90.00 176 LEU A N 1
ATOM 1312 C CA . LEU A 1 176 ? -9.232 0.791 4.782 1.00 90.00 176 LEU A CA 1
ATOM 1313 C C . LEU A 1 176 ? -9.730 -0.339 5.699 1.00 90.00 176 LEU A C 1
ATOM 1315 O O . LEU A 1 176 ? -9.042 -0.666 6.667 1.00 90.00 176 LEU A O 1
ATOM 1319 N N . GLU A 1 177 ? -10.899 -0.922 5.420 1.00 89.75 177 GLU A N 1
ATOM 1320 C CA . GLU A 1 177 ? -11.492 -1.989 6.234 1.00 89.75 177 GLU A CA 1
ATOM 1321 C C . GLU A 1 177 ? -10.886 -3.355 5.884 1.00 89.75 177 GLU A C 1
ATOM 1323 O O . GLU A 1 177 ? -10.713 -4.203 6.764 1.00 89.75 177 GLU A O 1
ATOM 1328 N N . ARG A 1 178 ? -10.514 -3.561 4.614 1.00 85.81 178 ARG A N 1
ATOM 1329 C CA . ARG A 1 178 ? -9.958 -4.834 4.125 1.00 85.81 178 ARG A CA 1
ATOM 1330 C C . ARG A 1 178 ? -8.439 -4.837 3.989 1.00 85.81 178 ARG A C 1
ATOM 1332 O O . ARG A 1 178 ? -7.824 -5.885 4.185 1.00 85.81 178 ARG A O 1
ATOM 1339 N N . GLY A 1 179 ? -7.837 -3.687 3.688 1.00 82.81 179 GLY A N 1
ATOM 1340 C CA . GLY A 1 179 ? -6.430 -3.590 3.305 1.00 82.81 179 GLY A CA 1
ATOM 1341 C C . GLY A 1 179 ? -6.081 -4.488 2.102 1.00 82.81 179 GLY A C 1
ATOM 1342 O O . GLY A 1 179 ? -6.975 -5.031 1.444 1.00 82.81 179 GLY A O 1
ATOM 1343 N N . PRO A 1 180 ? -4.785 -4.694 1.809 1.00 83.38 180 PRO A N 1
ATOM 1344 C CA . PRO A 1 180 ? -3.639 -3.939 2.324 1.00 83.38 180 PRO A CA 1
ATOM 1345 C C . PRO A 1 180 ? -3.693 -2.451 1.932 1.00 83.38 180 PRO A C 1
ATOM 1347 O O . PRO A 1 180 ? -4.338 -2.085 0.949 1.00 83.38 180 PRO A O 1
ATOM 1350 N N . LEU A 1 181 ? -3.038 -1.612 2.741 1.00 80.25 181 LEU A N 1
ATOM 1351 C CA . LEU A 1 181 ? -2.822 -0.182 2.473 1.00 80.25 181 LEU A CA 1
ATOM 1352 C C . LEU A 1 181 ? -1.628 0.046 1.537 1.00 80.25 181 LEU A C 1
ATOM 1354 O O . LEU A 1 181 ? -0.768 -0.862 1.440 1.00 80.25 181 LEU A O 1
#

pLDDT: mean 72.08, std 26.69, range [27.25, 97.62]